Protein AF-A0A261RE37-F1 (afdb_monomer_lite)

Organism: NCBI:txid1416803

Radius of gyration: 18.13 Å; chains: 1; bounding box: 42×48×33 Å

pLDDT: mean 74.55, std 14.82, range [42.84, 89.75]

Secondary structure (DSSP, 8-state):
----TTS-EEEETTEEEE-SSHHHHHHHHHHHHTT--HHHHHHHH--SEEE-------------PPPP-

Sequence (69 aa):
MNSGRDGRTVQHGGSFYHFRTVEQATGFYRGIQEGKSVESCRQRWRPSLVQVAVAPRVAPLAGQPAPPN

Structure (mmCIF, N/CA/C/O backbone):
data_AF-A0A261RE37-F1
#
_entry.id   AF-A0A261RE37-F1
#
loop_
_atom_site.group_PDB
_atom_site.id
_atom_site.type_symbol
_atom_site.label_atom_id
_atom_site.label_alt_id
_atom_site.label_comp_id
_atom_site.label_asym_id
_atom_site.label_entity_id
_atom_site.label_seq_id
_atom_site.pdbx_PDB_ins_code
_atom_site.Cartn_x
_atom_site.Cartn_y
_atom_site.Cartn_z
_atom_site.occupancy
_atom_site.B_iso_or_equiv
_atom_site.auth_seq_id
_atom_site.auth_comp_id
_atom_site.auth_asym_id
_atom_site.auth_atom_id
_atom_site.pdbx_PDB_model_num
ATOM 1 N N . MET A 1 1 ? -5.139 -17.170 -0.465 1.00 42.84 1 MET A N 1
ATOM 2 C CA . MET A 1 1 ? -4.344 -15.938 -0.671 1.00 42.84 1 MET A CA 1
ATOM 3 C C . MET A 1 1 ? -4.548 -15.475 -2.103 1.00 42.84 1 MET A C 1
ATOM 5 O O . MET A 1 1 ? -4.034 -16.113 -3.009 1.00 42.84 1 MET A O 1
ATOM 9 N N . ASN 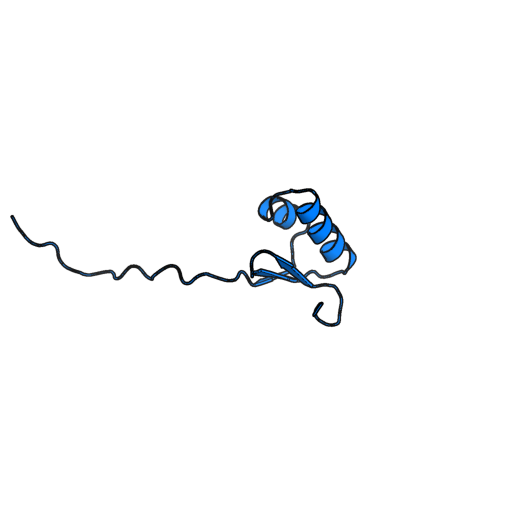A 1 2 ? -5.371 -14.446 -2.324 1.00 46.22 2 ASN A N 1
ATOM 10 C CA . ASN A 1 2 ? -5.614 -13.887 -3.658 1.00 46.22 2 ASN A CA 1
ATOM 11 C C . ASN A 1 2 ? -4.663 -12.700 -3.863 1.00 46.22 2 ASN A C 1
ATOM 13 O O . ASN A 1 2 ? -5.044 -11.535 -3.798 1.00 46.22 2 ASN A O 1
ATOM 17 N N . SER A 1 3 ? -3.378 -13.015 -4.003 1.00 49.38 3 SER A N 1
ATOM 18 C CA . SER A 1 3 ? -2.396 -12.060 -4.503 1.00 49.38 3 SER A CA 1
ATOM 19 C C . SER A 1 3 ? -2.739 -11.851 -5.974 1.00 49.38 3 SER A C 1
ATOM 21 O O . SER A 1 3 ? -2.694 -12.816 -6.736 1.00 49.38 3 SER A O 1
ATOM 23 N N . GLY A 1 4 ? -3.129 -10.638 -6.380 1.00 47.81 4 GLY A N 1
ATOM 24 C CA . GLY A 1 4 ? -3.304 -10.317 -7.800 1.00 47.81 4 GLY A CA 1
ATOM 25 C C . GLY A 1 4 ? -2.118 -10.876 -8.593 1.00 47.81 4 GLY A C 1
ATOM 26 O O . GLY A 1 4 ? -0.984 -10.722 -8.138 1.00 47.81 4 GLY A O 1
ATOM 27 N N . ARG A 1 5 ? -2.411 -11.588 -9.691 1.00 53.44 5 ARG A N 1
ATOM 28 C CA . ARG A 1 5 ? -1.594 -12.568 -10.456 1.00 53.44 5 ARG A CA 1
ATOM 29 C C . ARG A 1 5 ? -0.086 -12.309 -10.668 1.00 53.44 5 ARG A C 1
ATOM 31 O O . ARG A 1 5 ? 0.597 -13.212 -11.130 1.00 53.44 5 ARG A O 1
ATOM 38 N N . ASP A 1 6 ? 0.451 -11.154 -10.295 1.00 65.69 6 ASP A N 1
ATOM 39 C CA . ASP A 1 6 ? 1.847 -10.746 -10.470 1.00 65.69 6 ASP A CA 1
ATOM 40 C C . ASP A 1 6 ? 2.683 -10.719 -9.173 1.00 65.69 6 ASP A C 1
ATOM 42 O O . ASP A 1 6 ? 3.888 -10.499 -9.241 1.00 65.69 6 ASP A O 1
ATOM 46 N N . GLY A 1 7 ? 2.091 -10.869 -7.978 1.00 72.44 7 GLY A N 1
ATOM 47 C CA . GLY A 1 7 ? 2.836 -10.767 -6.704 1.00 72.44 7 GLY A CA 1
ATOM 48 C C . GLY A 1 7 ? 3.357 -9.354 -6.381 1.00 72.44 7 GLY A C 1
ATOM 49 O O . GLY A 1 7 ? 4.149 -9.162 -5.463 1.00 72.44 7 GLY A O 1
ATOM 50 N N . ARG A 1 8 ? 2.901 -8.346 -7.135 1.00 83.56 8 ARG A N 1
ATOM 51 C CA . ARG A 1 8 ? 3.284 -6.927 -7.012 1.00 83.56 8 ARG A CA 1
ATOM 52 C C . ARG A 1 8 ? 2.310 -6.101 -6.169 1.00 83.56 8 ARG A C 1
ATOM 54 O O . ARG A 1 8 ? 2.474 -4.887 -6.055 1.00 83.56 8 ARG A O 1
ATOM 61 N N . THR A 1 9 ? 1.286 -6.735 -5.605 1.00 84.62 9 THR A N 1
ATOM 62 C CA . THR A 1 9 ? 0.239 -6.070 -4.825 1.00 84.62 9 THR A CA 1
ATOM 63 C C . THR A 1 9 ? 0.262 -6.561 -3.387 1.00 84.62 9 THR A C 1
ATOM 65 O O . THR A 1 9 ? 0.212 -7.764 -3.143 1.00 84.62 9 THR A O 1
ATOM 68 N N . VAL A 1 10 ? 0.290 -5.627 -2.439 1.00 85.19 10 VAL A N 1
ATOM 69 C CA . VAL A 1 10 ? 0.187 -5.897 -1.002 1.00 85.19 10 VAL A CA 1
ATOM 70 C C . VAL A 1 10 ? -1.155 -5.383 -0.500 1.00 85.19 10 VAL A C 1
ATOM 72 O O . VAL A 1 10 ? -1.493 -4.226 -0.734 1.00 85.19 10 VAL A O 1
ATOM 75 N N . GLN A 1 11 ? -1.910 -6.225 0.202 1.00 85.38 11 GLN A N 1
ATOM 76 C CA . GLN A 1 11 ? -3.131 -5.821 0.898 1.00 85.38 11 GLN A CA 1
ATOM 77 C C . GLN A 1 11 ? -2.829 -5.643 2.389 1.00 85.38 11 GLN A C 1
ATOM 79 O O . GLN A 1 11 ? -2.292 -6.551 3.021 1.00 85.38 11 GLN A O 1
ATOM 84 N N . HIS A 1 12 ? -3.168 -4.487 2.959 1.00 84.19 12 HIS A N 1
ATOM 85 C CA . HIS A 1 12 ? -3.003 -4.218 4.386 1.00 84.19 12 HIS A CA 1
ATOM 86 C C . HIS A 1 12 ? -4.065 -3.236 4.895 1.00 84.19 12 HIS A C 1
ATOM 88 O O . HIS A 1 12 ? -4.283 -2.193 4.283 1.00 84.19 12 HIS A O 1
ATOM 94 N N . GLY A 1 13 ? -4.736 -3.568 6.005 1.00 77.75 13 GLY A N 1
ATOM 95 C CA . GLY A 1 13 ? -5.755 -2.701 6.618 1.00 77.75 13 GLY A CA 1
ATOM 96 C C . GLY A 1 13 ? -6.907 -2.335 5.672 1.00 77.75 13 GLY A C 1
ATOM 97 O O . GLY A 1 13 ? -7.331 -1.186 5.635 1.00 77.75 13 GLY A O 1
ATOM 98 N N . GLY A 1 14 ? -7.335 -3.272 4.819 1.00 82.69 14 GLY A N 1
ATOM 99 C CA . GLY A 1 14 ? -8.343 -3.033 3.774 1.00 82.69 14 GL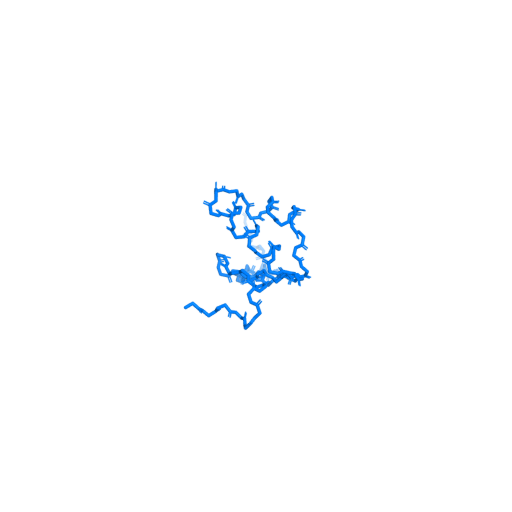Y A CA 1
ATOM 100 C C . GLY A 1 14 ? -7.842 -2.239 2.560 1.00 82.69 14 GLY A C 1
ATOM 101 O O . GLY A 1 14 ? -8.532 -2.176 1.551 1.00 82.69 14 GLY A O 1
ATOM 102 N N . SER A 1 15 ? -6.633 -1.682 2.616 1.00 83.88 15 SER A N 1
ATOM 103 C CA . SER A 1 15 ? -6.015 -0.937 1.519 1.00 83.88 15 SER A CA 1
ATOM 104 C C . SER A 1 15 ? -5.162 -1.842 0.630 1.00 83.88 15 SER A C 1
ATOM 106 O O . SER A 1 15 ? -4.555 -2.803 1.105 1.00 83.88 15 SER A O 1
ATOM 108 N N . PHE A 1 16 ? -5.074 -1.508 -0.655 1.00 86.19 16 PHE A N 1
ATOM 109 C CA . PHE A 1 16 ? -4.247 -2.195 -1.643 1.00 86.19 16 PHE A CA 1
ATOM 110 C C . PHE A 1 16 ? -3.114 -1.291 -2.128 1.00 86.19 16 PHE A C 1
ATOM 112 O O . PHE A 1 16 ? -3.324 -0.154 -2.552 1.00 86.19 16 PHE A O 1
ATOM 119 N N . TYR A 1 17 ? -1.898 -1.821 -2.113 1.00 86.25 17 TYR A N 1
ATOM 120 C CA . TYR A 1 17 ? -0.681 -1.136 -2.528 1.00 86.25 17 TYR A CA 1
ATOM 121 C C . TYR A 1 17 ? -0.084 -1.879 -3.716 1.00 86.25 17 TYR A C 1
ATOM 123 O O . TYR A 1 17 ? 0.306 -3.036 -3.587 1.00 86.25 17 TYR A O 1
ATOM 131 N N . HIS A 1 18 ? -0.009 -1.221 -4.868 1.00 87.06 18 HIS A N 1
ATOM 132 C CA . HIS A 1 18 ? 0.578 -1.770 -6.084 1.00 87.06 18 HIS A CA 1
ATOM 133 C C . HIS A 1 18 ? 1.981 -1.202 -6.308 1.00 87.06 18 HIS A C 1
ATOM 135 O O . HIS A 1 18 ? 2.205 0.015 -6.299 1.00 87.06 18 HIS A O 1
ATOM 141 N N . PHE A 1 19 ? 2.922 -2.103 -6.564 1.00 86.44 19 PHE A N 1
ATOM 142 C CA . PHE A 1 19 ? 4.327 -1.801 -6.801 1.00 86.44 19 PHE A CA 1
ATOM 143 C C . PHE A 1 19 ? 4.726 -2.136 -8.235 1.00 86.44 19 PHE A C 1
ATOM 145 O O . PHE A 1 19 ? 4.068 -2.923 -8.915 1.00 86.44 19 PHE A O 1
ATOM 152 N N . ARG A 1 20 ? 5.825 -1.537 -8.707 1.00 83.06 20 ARG A N 1
ATOM 153 C CA . ARG A 1 20 ? 6.356 -1.848 -10.045 1.00 83.06 20 ARG A CA 1
ATOM 154 C C . ARG A 1 20 ? 7.001 -3.225 -10.083 1.00 83.06 20 ARG A C 1
ATOM 156 O O . ARG A 1 20 ? 6.926 -3.904 -11.100 1.00 83.06 20 ARG A O 1
ATOM 163 N N . THR A 1 21 ? 7.617 -3.635 -8.977 1.00 84.75 21 THR A N 1
ATOM 164 C CA . THR A 1 21 ? 8.344 -4.901 -8.874 1.00 84.75 21 THR A CA 1
ATOM 165 C C . THR A 1 21 ? 7.896 -5.709 -7.661 1.00 84.75 21 THR A C 1
ATOM 167 O O . THR A 1 21 ? 7.411 -5.170 -6.663 1.00 84.75 21 THR A O 1
ATOM 170 N N . VAL A 1 22 ? 8.079 -7.028 -7.754 1.00 85.75 22 VAL A N 1
ATOM 171 C CA . VAL A 1 22 ? 7.793 -7.972 -6.661 1.00 85.75 22 VAL A CA 1
ATOM 172 C C . VAL A 1 22 ? 8.728 -7.725 -5.476 1.00 85.75 22 VAL A C 1
ATOM 174 O O . VAL A 1 22 ? 8.312 -7.851 -4.328 1.00 85.75 22 VAL A O 1
ATOM 177 N N . GLU A 1 23 ? 9.968 -7.299 -5.728 1.00 86.56 23 GLU A N 1
ATOM 178 C CA . GLU A 1 23 ? 10.940 -6.965 -4.681 1.00 86.56 23 GLU A CA 1
ATOM 179 C C . GLU A 1 23 ? 10.474 -5.788 -3.819 1.00 86.56 23 GLU A C 1
ATOM 181 O O . GLU A 1 23 ? 10.555 -5.854 -2.593 1.00 86.56 23 GLU A O 1
ATOM 186 N N . GLN A 1 24 ? 9.908 -4.744 -4.438 1.00 86.06 24 GLN A N 1
ATOM 187 C CA . GLN A 1 24 ? 9.331 -3.618 -3.701 1.00 86.06 24 GLN A CA 1
ATOM 188 C C . GLN A 1 24 ? 8.111 -4.046 -2.882 1.00 86.06 24 GLN A C 1
ATOM 190 O O . GLN A 1 24 ? 8.006 -3.682 -1.712 1.00 86.06 24 GLN A O 1
ATOM 195 N N . ALA A 1 25 ? 7.219 -4.853 -3.466 1.00 87.38 25 ALA A N 1
ATOM 196 C CA . ALA A 1 25 ? 6.065 -5.396 -2.752 1.00 87.38 25 ALA A CA 1
ATOM 197 C C . ALA A 1 25 ? 6.496 -6.256 -1.552 1.00 87.38 25 ALA A C 1
ATOM 199 O O . ALA A 1 25 ? 5.976 -6.099 -0.448 1.00 87.38 25 ALA A O 1
ATOM 200 N N . THR A 1 26 ? 7.505 -7.105 -1.739 1.00 88.50 26 THR A N 1
ATOM 201 C CA . THR A 1 26 ? 8.055 -7.970 -0.687 1.00 88.50 26 THR A CA 1
ATOM 202 C C . THR A 1 26 ? 8.721 -7.149 0.414 1.00 88.50 26 THR A C 1
ATOM 204 O O . THR A 1 26 ? 8.475 -7.392 1.595 1.00 88.50 26 THR A O 1
ATOM 207 N N . GLY A 1 27 ? 9.529 -6.149 0.053 1.00 89.38 27 GLY A N 1
ATOM 208 C CA . GLY A 1 27 ? 10.180 -5.254 1.009 1.00 89.38 27 GLY A CA 1
ATOM 209 C C . GLY A 1 27 ? 9.182 -4.411 1.806 1.00 89.38 27 GLY A C 1
ATOM 210 O O . GLY A 1 27 ? 9.349 -4.220 3.011 1.00 89.38 27 GLY A O 1
ATOM 211 N N . PHE A 1 28 ? 8.105 -3.962 1.160 1.00 88.38 28 PHE A N 1
ATOM 212 C CA . PHE A 1 28 ? 7.008 -3.256 1.814 1.00 88.38 28 PHE A CA 1
ATOM 213 C C . PHE A 1 28 ? 6.246 -4.163 2.788 1.00 88.38 28 PHE A C 1
ATOM 215 O O . PHE A 1 28 ? 6.039 -3.783 3.939 1.00 88.38 28 PHE A O 1
ATOM 222 N N . TYR A 1 29 ? 5.890 -5.377 2.357 1.00 87.25 29 TYR A N 1
ATOM 223 C CA . TYR A 1 29 ? 5.205 -6.362 3.196 1.00 87.25 29 TYR A CA 1
ATOM 224 C C . TYR A 1 29 ? 6.037 -6.750 4.424 1.00 87.25 29 TYR A C 1
ATOM 226 O O . TYR A 1 29 ? 5.522 -6.745 5.540 1.00 87.25 29 TYR A O 1
ATOM 234 N N . ARG A 1 30 ? 7.340 -7.006 4.242 1.00 8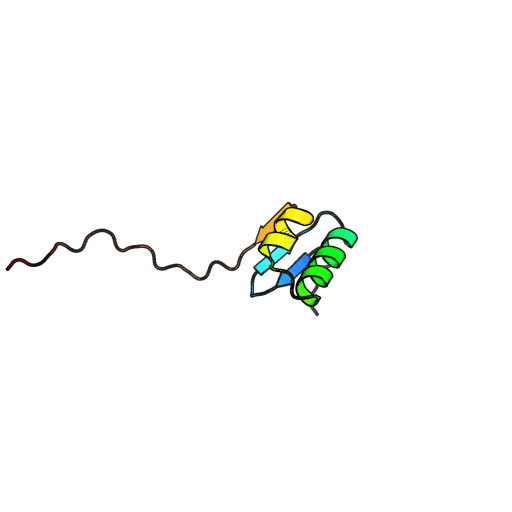9.75 30 ARG A N 1
ATOM 235 C CA . ARG A 1 30 ? 8.262 -7.278 5.355 1.00 89.75 30 ARG A CA 1
ATOM 236 C C . ARG A 1 30 ? 8.342 -6.109 6.330 1.00 89.75 30 ARG A C 1
ATOM 238 O O . ARG A 1 30 ? 8.246 -6.333 7.526 1.00 89.75 30 ARG A O 1
ATOM 245 N N . GLY A 1 31 ? 8.442 -4.874 5.834 1.00 89.56 31 GLY A N 1
ATOM 246 C CA . GLY A 1 31 ? 8.491 -3.696 6.702 1.00 89.56 31 GLY A CA 1
ATOM 247 C C . GLY A 1 31 ? 7.264 -3.578 7.611 1.00 89.56 31 GLY A C 1
ATOM 248 O O . GLY A 1 31 ? 7.410 -3.297 8.796 1.00 89.56 31 GLY A O 1
ATOM 249 N N . ILE A 1 32 ? 6.076 -3.866 7.076 1.00 88.00 32 ILE A N 1
ATOM 250 C CA . ILE A 1 32 ? 4.839 -3.906 7.864 1.00 88.00 32 ILE A CA 1
ATOM 251 C C . ILE A 1 32 ? 4.872 -5.049 8.889 1.00 88.00 32 ILE A C 1
ATOM 253 O O . ILE A 1 32 ? 4.496 -4.836 10.038 1.00 88.00 32 ILE A O 1
ATOM 257 N N . GLN A 1 33 ? 5.339 -6.245 8.508 1.00 86.94 33 GLN A N 1
ATOM 258 C CA . GLN A 1 33 ? 5.466 -7.376 9.440 1.00 86.94 33 GLN A CA 1
ATOM 259 C C . GLN A 1 33 ? 6.455 -7.111 10.583 1.00 86.94 33 GLN A C 1
ATOM 261 O O . GLN A 1 33 ? 6.236 -7.579 11.694 1.00 86.94 33 GLN A O 1
ATOM 266 N N . GLU A 1 34 ? 7.510 -6.336 10.334 1.00 88.94 34 GLU A N 1
ATOM 267 C CA . GLU A 1 34 ? 8.458 -5.882 11.360 1.00 88.94 34 GLU A CA 1
ATOM 268 C C . GLU A 1 34 ? 7.864 -4.813 12.303 1.00 88.94 34 GLU A C 1
ATOM 270 O O . GLU A 1 34 ? 8.555 -4.337 13.200 1.00 88.94 34 GLU A O 1
ATOM 275 N N . GLY A 1 35 ? 6.608 -4.401 12.100 1.00 86.75 35 GLY A N 1
ATOM 276 C CA . GLY A 1 35 ? 5.931 -3.395 12.920 1.00 86.75 35 GLY A CA 1
ATOM 277 C C . GLY A 1 35 ? 6.214 -1.950 12.503 1.00 86.75 35 GLY A C 1
ATOM 278 O O . GLY A 1 35 ? 5.912 -1.026 13.256 1.00 86.75 35 GLY A O 1
ATOM 279 N N . LYS A 1 36 ? 6.789 -1.717 11.314 1.00 86.31 36 LYS A N 1
ATOM 280 C CA . LYS A 1 36 ? 6.990 -0.355 10.799 1.00 86.31 36 LYS A CA 1
ATOM 281 C C . LYS A 1 36 ? 5.664 0.219 10.308 1.00 86.31 36 LYS A C 1
ATOM 283 O O . LYS A 1 36 ? 4.855 -0.472 9.688 1.00 86.31 36 LYS A O 1
ATOM 288 N N . SER A 1 37 ? 5.474 1.517 10.525 1.00 85.81 37 SER A N 1
ATOM 289 C CA . SER A 1 37 ? 4.283 2.225 10.063 1.00 85.81 37 SER A CA 1
ATOM 290 C C . SER A 1 37 ? 4.157 2.181 8.542 1.00 85.81 37 SER A C 1
ATOM 292 O O . SER A 1 37 ? 5.119 2.414 7.803 1.00 85.81 37 SER A O 1
ATOM 294 N N . VAL A 1 38 ? 2.926 1.978 8.071 1.00 83.94 38 VAL A N 1
ATOM 295 C CA . VAL A 1 38 ? 2.569 1.975 6.644 1.00 83.94 38 VAL A CA 1
ATOM 296 C C . VAL A 1 38 ? 3.040 3.254 5.949 1.00 83.94 38 VAL A C 1
ATOM 298 O O . VAL A 1 38 ? 3.505 3.207 4.814 1.00 83.94 38 VAL A O 1
ATOM 301 N N . GLU A 1 39 ? 2.969 4.399 6.626 1.00 84.44 39 GLU A N 1
ATOM 302 C CA . GLU A 1 39 ? 3.438 5.688 6.109 1.00 84.44 39 GLU A CA 1
ATOM 303 C C . GLU A 1 39 ? 4.950 5.697 5.850 1.00 84.44 39 GLU A C 1
ATOM 305 O O . GLU A 1 39 ? 5.382 6.068 4.758 1.00 84.44 39 GLU A O 1
ATOM 310 N N . SER A 1 40 ? 5.754 5.199 6.793 1.00 85.62 40 SER A N 1
ATOM 311 C CA . SER A 1 40 ? 7.205 5.058 6.629 1.00 85.62 40 SER A CA 1
ATOM 312 C C . SER A 1 40 ? 7.550 4.082 5.503 1.00 85.62 40 SER A C 1
ATOM 314 O O . SER A 1 40 ? 8.425 4.352 4.677 1.00 85.62 40 SER A O 1
ATOM 316 N N . CYS A 1 41 ? 6.820 2.969 5.406 1.00 86.25 41 CYS A N 1
ATOM 317 C CA . CYS A 1 41 ? 6.971 2.018 4.309 1.00 86.25 41 CYS A CA 1
ATOM 318 C C . CYS A 1 41 ? 6.602 2.647 2.953 1.00 86.25 41 CYS A C 1
ATOM 320 O O . CYS A 1 41 ? 7.303 2.419 1.966 1.00 86.25 41 CYS A O 1
ATOM 322 N N . ARG A 1 42 ? 5.556 3.485 2.885 1.00 83.50 42 ARG A N 1
ATOM 323 C CA . ARG A 1 42 ? 5.155 4.206 1.662 1.00 83.50 42 ARG A CA 1
ATOM 324 C C . ARG A 1 42 ? 6.209 5.217 1.230 1.00 83.50 42 ARG A C 1
ATOM 326 O O . ARG A 1 42 ? 6.497 5.296 0.040 1.00 83.50 42 ARG A O 1
ATOM 333 N N . GLN A 1 43 ? 6.794 5.961 2.168 1.00 84.19 43 GLN A N 1
ATOM 334 C CA . GLN A 1 43 ? 7.860 6.918 1.860 1.00 84.19 43 GLN A CA 1
ATOM 335 C C . GLN A 1 43 ? 9.110 6.219 1.315 1.00 84.19 43 GLN A C 1
ATOM 337 O O . GLN A 1 43 ? 9.701 6.691 0.346 1.00 84.19 43 GLN A O 1
ATOM 342 N N . ARG A 1 44 ? 9.479 5.064 1.886 1.00 84.62 44 ARG A N 1
ATOM 343 C CA . ARG A 1 44 ? 10.670 4.311 1.472 1.00 84.62 44 ARG A CA 1
ATOM 344 C C . ARG A 1 44 ? 10.501 3.578 0.141 1.00 84.62 44 ARG A C 1
ATOM 346 O O . ARG A 1 44 ? 11.404 3.618 -0.686 1.00 84.62 44 ARG A O 1
ATOM 353 N N . TRP A 1 45 ? 9.367 2.910 -0.066 1.00 82.38 45 TRP A N 1
ATOM 354 C CA . TRP A 1 45 ? 9.154 2.035 -1.229 1.00 82.38 45 TRP A CA 1
ATOM 355 C C . TRP A 1 45 ? 8.351 2.678 -2.364 1.00 82.38 45 TRP A C 1
ATOM 357 O O . TRP A 1 45 ? 8.302 2.111 -3.451 1.00 82.38 45 TRP A O 1
ATOM 367 N N . ARG A 1 46 ? 7.741 3.849 -2.127 1.00 80.38 46 ARG A N 1
ATOM 368 C CA . ARG A 1 46 ? 7.028 4.688 -3.112 1.00 80.38 46 ARG A CA 1
ATOM 369 C C . ARG A 1 46 ? 6.145 3.865 -4.070 1.00 80.38 46 ARG A C 1
ATOM 371 O O . ARG A 1 46 ? 6.444 3.796 -5.265 1.00 80.38 46 ARG A O 1
ATOM 378 N N . PRO A 1 47 ? 5.069 3.229 -3.562 1.00 79.06 47 PRO A N 1
ATOM 379 C CA . PRO A 1 47 ? 4.144 2.464 -4.396 1.00 79.06 47 PRO A CA 1
ATOM 380 C C . PRO A 1 47 ? 3.642 3.306 -5.570 1.00 79.06 47 PRO A C 1
ATOM 382 O O . PRO A 1 47 ? 3.368 4.496 -5.418 1.00 79.06 47 PRO A O 1
ATOM 385 N N . SER A 1 48 ? 3.517 2.681 -6.741 1.00 81.50 48 SER A N 1
ATOM 386 C CA . SER A 1 48 ? 3.069 3.384 -7.951 1.00 81.50 48 SER A CA 1
ATOM 387 C C . SER A 1 48 ? 1.581 3.685 -7.928 1.00 81.50 48 SER A C 1
ATOM 389 O O . SER A 1 48 ? 1.155 4.688 -8.489 1.00 81.50 48 SER A O 1
ATOM 391 N N . LEU A 1 49 ? 0.794 2.833 -7.275 1.00 78.62 49 LEU A N 1
ATOM 392 C CA . LEU A 1 49 ? -0.634 3.043 -7.115 1.00 78.62 49 LEU A CA 1
ATOM 393 C C . LEU A 1 49 ? -1.055 2.562 -5.728 1.00 78.62 49 LEU A C 1
ATOM 395 O O . LEU A 1 49 ? -0.670 1.480 -5.286 1.00 78.62 49 LEU A O 1
ATOM 399 N N . VAL A 1 50 ? -1.829 3.389 -5.030 1.00 78.12 50 VAL A N 1
ATOM 400 C CA . VAL A 1 50 ? -2.344 3.093 -3.692 1.00 78.12 50 VAL A CA 1
ATOM 401 C C . VAL A 1 50 ? -3.857 3.237 -3.721 1.00 78.12 50 VAL A C 1
ATOM 403 O O . VAL A 1 50 ? -4.363 4.347 -3.851 1.00 78.12 50 VAL A O 1
ATOM 406 N N . GLN A 1 51 ? -4.573 2.124 -3.583 1.00 78.94 51 GLN A N 1
ATOM 407 C CA . GLN A 1 51 ? -6.017 2.122 -3.365 1.00 78.94 51 GLN A CA 1
ATOM 408 C C . GLN A 1 51 ? -6.255 2.003 -1.866 1.00 78.94 51 GLN A C 1
ATOM 410 O O . GLN A 1 51 ? -6.283 0.908 -1.306 1.00 78.94 51 GLN A O 1
ATOM 415 N N . VAL A 1 52 ? -6.355 3.143 -1.190 1.00 73.25 52 VAL A N 1
ATOM 416 C CA . VAL A 1 52 ? -6.738 3.157 0.222 1.00 73.25 52 VAL A CA 1
ATOM 417 C C . VAL A 1 52 ? -8.223 2.831 0.294 1.00 73.25 52 VAL A C 1
ATOM 419 O O . VAL A 1 52 ? -9.011 3.461 -0.413 1.00 73.25 52 VAL A O 1
ATOM 422 N N . ALA A 1 53 ? -8.615 1.881 1.144 1.00 67.50 53 ALA A N 1
ATOM 423 C CA . ALA A 1 53 ? -10.017 1.755 1.513 1.00 67.50 53 ALA A CA 1
ATOM 424 C C . A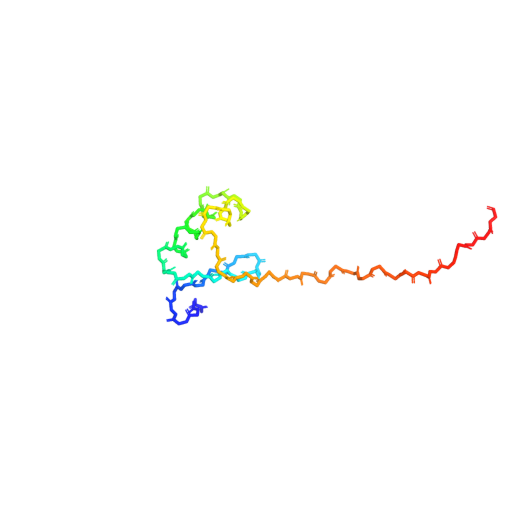LA A 1 53 ? -10.395 3.016 2.294 1.00 67.50 53 ALA A C 1
ATOM 426 O O . ALA A 1 53 ? -10.158 3.123 3.495 1.00 67.50 53 ALA A O 1
ATOM 427 N N . VAL A 1 54 ? -10.917 4.016 1.585 1.00 60.09 54 VAL A N 1
ATOM 428 C CA . VAL A 1 54 ? -11.585 5.153 2.205 1.00 60.09 54 VAL A CA 1
ATOM 429 C C . VAL A 1 54 ? -12.788 4.572 2.936 1.00 60.09 54 VAL A C 1
ATOM 431 O O . VAL A 1 54 ? -13.775 4.181 2.318 1.00 60.09 54 VAL A O 1
ATOM 434 N N . ALA A 1 55 ? -12.704 4.499 4.264 1.00 53.88 55 ALA A N 1
ATOM 435 C CA . ALA A 1 55 ? -13.916 4.537 5.064 1.00 53.88 55 ALA A CA 1
ATOM 436 C C . ALA A 1 55 ? -14.643 5.831 4.664 1.00 53.88 55 ALA A C 1
ATOM 438 O O . ALA A 1 55 ? -13.979 6.873 4.610 1.00 53.88 55 ALA A O 1
ATOM 439 N N . PRO A 1 56 ? -15.946 5.803 4.333 1.00 47.72 56 PRO A N 1
ATOM 440 C CA . PRO A 1 56 ? -16.673 7.014 3.996 1.00 47.72 56 PRO A CA 1
ATOM 441 C C . PRO A 1 56 ? -16.635 7.935 5.216 1.00 47.72 56 PRO A C 1
ATOM 443 O O . PRO A 1 56 ? -17.401 7.786 6.165 1.00 47.72 56 PRO A O 1
ATOM 446 N N . ARG A 1 57 ? -15.696 8.883 5.219 1.00 46.81 57 ARG A N 1
ATOM 447 C CA . ARG A 1 57 ? -15.721 10.013 6.132 1.00 46.81 57 ARG A CA 1
ATOM 448 C C . ARG A 1 57 ? -16.935 10.814 5.702 1.00 46.81 57 ARG A C 1
ATOM 450 O O . ARG A 1 57 ? -16.900 11.459 4.659 1.00 46.81 57 ARG A O 1
ATOM 457 N N . VAL A 1 58 ? -18.004 10.654 6.479 1.00 49.66 58 VAL A N 1
ATOM 458 C CA . VAL A 1 58 ? -19.233 11.446 6.480 1.00 49.66 58 VAL A CA 1
ATOM 459 C C . VAL A 1 58 ? -18.941 12.825 5.895 1.00 49.66 58 VAL A C 1
ATOM 461 O O . VAL A 1 58 ? -18.154 13.591 6.459 1.00 49.66 58 VAL A O 1
ATOM 464 N N . ALA A 1 59 ? -19.507 13.096 4.719 1.00 52.25 59 ALA A N 1
ATOM 465 C CA . ALA A 1 59 ? -19.486 14.428 4.142 1.00 52.25 59 ALA A CA 1
ATOM 466 C C . ALA A 1 59 ? -20.042 15.395 5.201 1.00 52.25 59 ALA A C 1
ATOM 468 O O . ALA A 1 59 ? -21.080 15.082 5.792 1.00 52.25 59 ALA A O 1
ATOM 469 N N . PRO A 1 60 ? -19.388 16.532 5.496 1.00 47.84 60 PRO A N 1
ATOM 470 C CA . PRO A 1 60 ? -20.008 17.521 6.357 1.00 47.84 60 PRO A CA 1
ATOM 471 C C . PRO A 1 60 ? -21.284 17.979 5.647 1.00 47.84 60 PRO A C 1
ATOM 473 O O . PRO A 1 60 ? -21.216 18.561 4.565 1.00 47.84 60 PRO A O 1
ATOM 476 N N . LEU A 1 61 ? -22.444 17.674 6.232 1.00 57.75 61 LEU A N 1
ATOM 477 C CA . LEU A 1 61 ? -23.707 18.321 5.894 1.00 57.75 61 LEU A CA 1
ATOM 478 C C . LEU A 1 61 ? -23.538 19.803 6.245 1.00 57.75 61 LEU A C 1
ATOM 480 O O . LEU A 1 61 ? -23.808 20.242 7.360 1.00 57.75 61 LEU A O 1
ATOM 484 N N . ALA A 1 62 ? -22.973 20.558 5.308 1.00 58.88 62 ALA A N 1
ATOM 485 C CA . ALA A 1 62 ? -22.915 22.000 5.368 1.00 58.88 62 ALA A CA 1
ATOM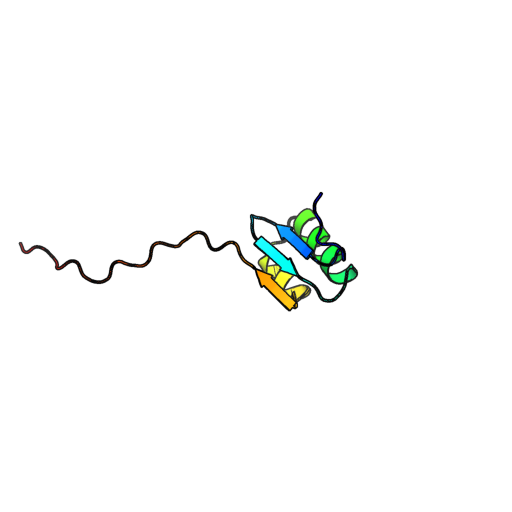 486 C C . ALA A 1 62 ? -24.346 22.522 5.221 1.00 58.88 62 ALA A C 1
ATOM 488 O O . ALA A 1 62 ? -24.952 22.385 4.162 1.00 58.88 62 ALA A O 1
ATOM 489 N N . GLY A 1 63 ? -24.862 23.119 6.293 1.00 54.97 63 GLY A N 1
ATOM 490 C CA . GLY A 1 63 ? -26.082 23.916 6.246 1.00 54.97 63 GLY A CA 1
ATOM 491 C C . GLY A 1 63 ? -27.241 23.335 7.040 1.00 54.97 63 GLY A C 1
ATOM 492 O O . GLY A 1 63 ? -28.271 22.999 6.467 1.00 54.97 63 GLY A O 1
ATOM 493 N N . GLN A 1 64 ? -27.119 23.308 8.366 1.00 57.31 64 GLN A N 1
ATOM 494 C CA . GLN A 1 64 ? -28.303 23.415 9.213 1.00 57.31 64 GLN A CA 1
ATOM 495 C C . GLN A 1 64 ? -28.161 24.692 10.060 1.00 57.31 64 GLN A C 1
ATOM 497 O O . GLN A 1 64 ? -27.132 24.856 10.720 1.00 57.31 64 GLN A O 1
ATOM 502 N N . PRO A 1 65 ? -29.107 25.646 9.960 1.00 59.31 65 PRO A N 1
ATOM 503 C CA . PRO A 1 65 ? -28.987 26.959 10.587 1.00 59.31 65 PRO A CA 1
ATOM 504 C C . PRO A 1 65 ? -29.104 26.848 12.112 1.00 59.31 65 PRO A C 1
ATOM 506 O O . PRO A 1 65 ? -29.869 26.033 12.628 1.00 59.31 65 PRO A O 1
ATOM 509 N N . ALA A 1 66 ? -28.325 27.665 12.823 1.00 57.25 66 ALA A N 1
ATOM 510 C CA . ALA A 1 66 ? -28.307 27.723 14.282 1.00 57.25 66 ALA A CA 1
ATOM 511 C C . ALA A 1 66 ? -29.695 28.081 14.855 1.00 57.25 66 ALA A C 1
ATOM 513 O O . ALA A 1 66 ? -30.339 28.990 14.323 1.00 57.25 66 ALA A O 1
ATOM 514 N N . PRO A 1 67 ? -30.164 27.429 15.936 1.00 62.62 67 PRO A N 1
ATOM 515 C CA . PRO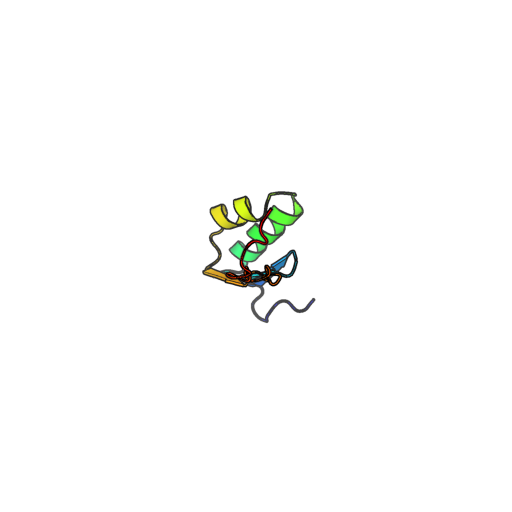 A 1 67 ? -31.325 27.916 16.669 1.00 62.62 67 PRO A CA 1
ATOM 516 C C . PRO A 1 67 ? -30.935 29.103 17.574 1.00 62.62 67 PRO A C 1
ATOM 518 O O . PRO A 1 67 ? -29.833 29.103 18.129 1.00 62.62 67 PRO A O 1
ATOM 521 N N . PRO A 1 68 ? -31.814 30.107 17.744 1.00 72.44 68 PRO A N 1
ATOM 522 C CA . PRO A 1 68 ? -31.574 31.228 18.643 1.00 72.44 68 PRO A CA 1
ATOM 523 C C . PRO A 1 68 ? -32.007 30.890 20.078 1.00 72.44 68 PRO A C 1
ATOM 525 O O . PRO A 1 68 ? -33.108 30.373 20.279 1.00 72.44 68 PRO A O 1
ATOM 528 N N . ASN A 1 69 ? -31.159 31.213 21.059 1.00 52.56 69 ASN A N 1
ATOM 529 C CA . ASN A 1 69 ? -31.510 31.978 22.268 1.00 52.56 69 ASN A CA 1
ATOM 530 C C . ASN A 1 69 ? -30.258 32.298 23.089 1.00 52.56 69 ASN A C 1
ATOM 532 O O . ASN A 1 69 ? -29.502 31.347 23.388 1.00 52.56 69 ASN A O 1
#

Foldseek 3Di:
DCCPPQCQWDDDPNKIFGAPHNVLSVQLVVCVVVVHDNVVSCVVSVGPDIGDPPPPPPDPPPDDDDDDD